Protein AF-A0A0Q9RDY4-F1 (afdb_monomer_lite)

Radius of gyration: 13.96 Å; chains: 1; bounding box: 29×35×36 Å

Secondary structure (DSSP, 8-state):
-TTSTT---EEEETTT--STTHHHHHHHHGGGEEEEEEE--B-TTS-B-HHHHHHHHHHHHHTT--S-EEEE---SS-HHHHHHHHHHHHGGG-

Sequence (94 aa):
MEGCGELLGLTSDFGNFKGTEKYGELAKTVPHSESIHAKAQTNADGYPDEAEFIRCMEVAKQAEYEGPITLVYDGPGDMWEGIERVRKLAAPYM

pLDDT: mean 94.49, std 8.12, range [59.5, 98.56]

Structure (mmCIF, N/CA/C/O backbone):
data_AF-A0A0Q9RDY4-F1
#
_entry.id   AF-A0A0Q9RDY4-F1
#
loop_
_atom_site.group_PDB
_atom_site.id
_atom_site.type_symbol
_atom_site.label_atom_id
_atom_site.label_alt_id
_atom_site.label_comp_id
_atom_site.label_asym_id
_atom_site.label_entity_id
_atom_site.label_seq_id
_atom_site.pdbx_PDB_ins_code
_atom_site.Cartn_x
_atom_site.Cartn_y
_atom_site.Cartn_z
_atom_site.occupancy
_atom_site.B_iso_or_equiv
_atom_site.auth_seq_id
_atom_site.auth_comp_id
_atom_site.auth_asym_id
_atom_site.auth_atom_id
_atom_site.pdbx_PDB_model_num
ATOM 1 N N . MET A 1 1 ? -8.442 21.122 15.401 1.00 59.50 1 MET A N 1
ATOM 2 C CA . MET A 1 1 ? -9.226 19.884 15.605 1.00 59.50 1 MET A CA 1
ATOM 3 C C . MET A 1 1 ? -10.592 20.157 16.238 1.00 59.50 1 MET A C 1
ATOM 5 O O . MET A 1 1 ? -11.539 19.527 15.800 1.00 59.50 1 MET A O 1
ATOM 9 N N . GLU A 1 2 ? -10.747 21.127 17.156 1.00 59.75 2 GLU A N 1
ATOM 10 C CA . GLU A 1 2 ? -12.042 21.459 17.808 1.00 59.75 2 GLU A CA 1
ATOM 11 C C . GLU A 1 2 ? -13.213 21.798 16.859 1.00 59.75 2 GLU A C 1
ATOM 13 O O . GLU A 1 2 ? -14.364 21.641 17.242 1.00 59.75 2 GLU A O 1
ATOM 18 N N . GLY A 1 3 ? -12.952 22.205 15.610 1.00 70.94 3 GLY A N 1
ATOM 19 C CA . GLY A 1 3 ? -14.000 22.498 14.622 1.00 70.94 3 GLY A CA 1
ATOM 20 C C . GLY A 1 3 ? -14.529 21.298 13.823 1.00 70.94 3 GLY A C 1
ATOM 21 O O . GLY A 1 3 ? -15.483 21.470 13.073 1.00 70.94 3 GLY A O 1
ATOM 22 N N . CYS A 1 4 ? -13.921 20.111 13.938 1.00 66.69 4 CYS A N 1
ATOM 23 C CA . CYS A 1 4 ? -14.291 18.943 13.122 1.00 66.69 4 CYS A CA 1
ATOM 24 C C . CYS A 1 4 ? -15.171 17.912 13.850 1.00 66.69 4 CYS A C 1
ATOM 26 O O . CYS A 1 4 ? -15.689 17.019 13.191 1.00 66.69 4 CYS A O 1
ATOM 28 N N . GLY A 1 5 ? -15.377 18.015 15.169 1.00 68.00 5 GLY A N 1
ATOM 29 C CA . GLY A 1 5 ? -16.166 17.026 15.921 1.00 68.00 5 GLY A CA 1
ATOM 30 C C . GLY A 1 5 ? -15.708 15.578 15.666 1.00 68.00 5 GLY A C 1
ATOM 31 O O . GLY A 1 5 ? -14.515 15.327 15.518 1.00 68.00 5 GLY A O 1
ATOM 32 N N . GLU A 1 6 ? -16.656 14.642 15.563 1.00 70.25 6 GLU A N 1
ATOM 33 C CA . GLU A 1 6 ? -16.408 13.225 15.221 1.00 70.25 6 GLU A CA 1
ATOM 34 C C . GLU A 1 6 ? -16.163 12.975 13.713 1.00 70.25 6 GLU A C 1
ATOM 36 O O . GLU A 1 6 ? -16.079 11.834 13.280 1.00 70.25 6 GLU A O 1
ATOM 41 N N . LEU A 1 7 ? -16.024 14.014 12.879 1.00 81.06 7 LEU A N 1
ATOM 42 C CA . LEU A 1 7 ? -15.884 13.875 11.417 1.00 81.06 7 LEU A CA 1
ATOM 43 C C . LEU A 1 7 ? -14.445 13.565 10.958 1.00 81.06 7 LEU A C 1
ATOM 45 O O . LEU A 1 7 ? -14.119 13.743 9.784 1.00 81.06 7 LEU A O 1
ATOM 49 N N . LEU A 1 8 ? -13.553 13.176 11.872 1.00 84.62 8 LEU A N 1
ATOM 50 C CA . LEU A 1 8 ? -12.142 12.928 11.579 1.00 84.62 8 LEU A CA 1
ATOM 51 C C . LEU A 1 8 ? -11.865 11.426 11.515 1.00 84.62 8 LEU A C 1
ATOM 53 O O . LEU A 1 8 ? -11.929 10.744 12.530 1.00 84.62 8 LEU A O 1
ATOM 57 N N . GLY A 1 9 ? -11.498 10.947 10.327 1.00 88.75 9 GLY A N 1
ATOM 58 C CA . GLY A 1 9 ? -11.026 9.583 10.097 1.00 88.75 9 GLY A CA 1
ATOM 59 C C . GLY A 1 9 ? -9.529 9.535 9.798 1.00 88.75 9 GLY A C 1
ATOM 60 O O . GLY A 1 9 ? -8.959 10.485 9.252 1.00 88.75 9 GLY A O 1
ATOM 61 N N . LEU A 1 10 ? -8.886 8.417 10.134 1.00 94.38 10 LEU A N 1
ATOM 62 C CA . LEU A 1 10 ? -7.488 8.162 9.788 1.00 94.38 10 LEU A CA 1
ATOM 63 C C . LEU A 1 10 ? -7.402 7.383 8.473 1.00 94.38 10 LEU A C 1
ATOM 65 O O . LEU A 1 10 ? -8.130 6.418 8.260 1.00 94.38 10 LEU A O 1
ATOM 69 N N . THR A 1 11 ? -6.478 7.783 7.602 1.00 97.12 11 THR A N 1
ATOM 70 C CA . THR A 1 11 ? -6.118 7.011 6.407 1.00 97.12 11 THR A CA 1
ATOM 71 C C . THR A 1 11 ? -4.672 6.558 6.525 1.00 97.12 11 THR A C 1
ATOM 73 O O . THR A 1 11 ? -3.767 7.394 6.540 1.00 97.12 11 THR A O 1
ATOM 76 N N . SER A 1 12 ? -4.447 5.246 6.617 1.00 97.88 12 SER A N 1
ATOM 77 C CA . SER A 1 12 ? -3.091 4.691 6.566 1.00 97.88 12 SER A CA 1
ATOM 78 C C . SER A 1 12 ? -2.663 4.538 5.110 1.00 97.88 12 SER A C 1
ATOM 80 O O . SER A 1 12 ? -3.268 3.783 4.356 1.00 97.88 12 SER A O 1
ATOM 82 N N . ASP A 1 13 ? -1.608 5.244 4.709 1.00 97.94 13 ASP A N 1
ATOM 83 C CA . ASP A 1 13 ? -1.043 5.161 3.359 1.00 97.94 13 ASP A CA 1
ATOM 84 C C . ASP A 1 13 ? 0.313 4.465 3.399 1.00 97.94 13 ASP A C 1
ATOM 86 O O . ASP A 1 13 ? 1.278 5.020 3.929 1.00 97.94 13 ASP A O 1
ATOM 90 N N . PHE A 1 14 ? 0.400 3.266 2.818 1.00 97.81 14 PHE A N 1
ATOM 91 C CA . PHE A 1 14 ? 1.620 2.455 2.832 1.00 97.81 14 PHE A CA 1
ATOM 92 C C . PHE A 1 14 ? 2.833 3.199 2.271 1.00 97.81 14 PHE A C 1
ATOM 94 O O . PHE A 1 14 ? 3.946 2.991 2.752 1.00 97.81 14 PHE A O 1
ATOM 101 N N . GLY A 1 15 ? 2.653 4.076 1.284 1.00 95.56 15 GLY A N 1
ATOM 102 C CA . GLY A 1 15 ? 3.753 4.795 0.648 1.00 95.56 15 GLY A CA 1
ATOM 103 C C . GLY A 1 15 ? 4.277 5.987 1.449 1.00 95.56 15 GLY A C 1
ATOM 104 O O . GLY A 1 15 ? 5.356 6.495 1.134 1.00 95.56 15 GLY A O 1
ATOM 105 N N . ASN A 1 16 ? 3.556 6.422 2.487 1.00 95.62 16 ASN A N 1
ATOM 106 C CA . ASN A 1 16 ? 3.991 7.511 3.365 1.00 95.62 16 ASN A CA 1
ATOM 107 C C . ASN A 1 16 ? 4.883 7.036 4.524 1.00 95.62 16 ASN A C 1
ATOM 109 O O . ASN A 1 16 ? 5.675 7.829 5.034 1.00 95.62 16 ASN A O 1
ATOM 113 N N . PHE A 1 17 ? 4.821 5.756 4.902 1.00 94.75 17 PHE A N 1
ATOM 114 C CA . PHE A 1 17 ? 5.713 5.165 5.907 1.00 94.75 17 PHE A CA 1
ATOM 115 C C . PHE A 1 17 ? 7.045 4.728 5.283 1.00 94.75 17 PHE A C 1
ATOM 117 O O . PHE A 1 17 ? 7.083 4.224 4.156 1.00 94.75 17 PHE A O 1
ATOM 124 N N . LYS A 1 18 ? 8.157 4.907 6.009 1.00 91.50 18 LYS A N 1
ATOM 125 C CA . LYS A 1 18 ? 9.524 4.659 5.513 1.00 91.50 18 LYS A CA 1
ATOM 126 C C . LYS A 1 18 ? 10.438 4.117 6.615 1.00 91.50 18 LYS A C 1
ATOM 128 O O . LYS A 1 18 ? 10.155 4.254 7.797 1.00 91.50 18 LYS A O 1
ATOM 133 N N . GLY A 1 19 ? 11.581 3.564 6.214 1.00 92.56 19 GLY A N 1
ATOM 134 C CA . GLY A 1 19 ? 12.620 3.116 7.143 1.00 92.56 19 GLY A CA 1
ATOM 135 C C . GLY A 1 19 ? 12.298 1.797 7.848 1.00 92.56 19 GLY A C 1
ATOM 136 O O . GLY A 1 19 ? 11.371 1.081 7.473 1.00 92.56 19 GLY A O 1
ATOM 137 N N . THR A 1 20 ? 13.104 1.461 8.858 1.00 92.44 20 THR A N 1
ATOM 138 C CA . THR A 1 20 ? 13.026 0.173 9.572 1.00 92.44 20 THR A CA 1
ATOM 139 C C . THR A 1 20 ? 11.741 0.015 10.377 1.00 92.44 20 THR A C 1
ATOM 141 O O . THR A 1 20 ? 11.259 -1.104 10.538 1.00 92.44 20 THR A O 1
ATOM 144 N N . GLU A 1 21 ? 11.159 1.130 10.822 1.00 94.38 21 GLU A N 1
ATOM 145 C CA . GLU A 1 21 ? 9.985 1.143 11.697 1.00 94.38 21 GLU A CA 1
ATOM 146 C C . GLU A 1 21 ? 8.654 1.068 10.944 1.00 94.38 21 GLU A C 1
ATOM 148 O O . GLU A 1 21 ? 7.627 0.820 11.572 1.00 94.38 21 GLU A O 1
ATOM 153 N N . LYS A 1 22 ? 8.661 1.203 9.607 1.00 97.19 22 LYS A N 1
ATOM 154 C CA . LYS A 1 22 ? 7.464 1.272 8.748 1.00 97.19 22 LYS A CA 1
ATOM 155 C C . LYS A 1 22 ? 6.353 0.303 9.158 1.00 97.19 22 LYS A C 1
ATOM 157 O O . LYS A 1 22 ? 5.216 0.708 9.363 1.00 97.19 22 LYS A O 1
ATOM 162 N N . TYR A 1 23 ? 6.674 -0.983 9.278 1.00 97.25 23 TYR A N 1
ATOM 163 C CA . TYR A 1 23 ? 5.670 -2.015 9.556 1.00 97.25 23 TYR A CA 1
ATOM 164 C C . TYR A 1 23 ? 5.145 -1.955 10.993 1.00 97.25 23 TYR A C 1
ATOM 166 O O . TYR A 1 23 ? 3.978 -2.247 11.233 1.00 97.25 23 TYR A O 1
ATOM 174 N N . GLY A 1 24 ? 5.996 -1.564 11.945 1.00 97.25 24 GLY A N 1
ATOM 175 C CA . GLY A 1 24 ? 5.595 -1.365 13.335 1.00 97.25 24 GLY A CA 1
ATOM 176 C C . GLY A 1 24 ? 4.738 -0.115 13.513 1.00 97.25 24 GLY A C 1
ATOM 177 O O . GLY A 1 24 ? 3.840 -0.104 14.350 1.00 97.25 24 GLY A O 1
ATOM 178 N N . GLU A 1 25 ? 4.983 0.929 12.723 1.00 97.56 25 GLU A N 1
ATOM 179 C CA . GLU A 1 25 ? 4.133 2.118 12.665 1.00 97.56 25 GLU A CA 1
ATOM 180 C C . GLU A 1 25 ? 2.786 1.802 12.009 1.00 97.56 25 GLU A C 1
ATOM 182 O O . GLU A 1 25 ? 1.754 2.091 12.609 1.00 97.56 25 GLU A O 1
ATOM 187 N N . LEU A 1 26 ? 2.778 1.112 10.864 1.00 97.94 26 LEU A N 1
ATOM 188 C CA . LEU A 1 26 ? 1.547 0.646 10.216 1.00 97.94 26 LEU A CA 1
ATOM 189 C C . LEU A 1 26 ? 0.697 -0.221 11.151 1.00 97.94 26 LEU A C 1
ATOM 191 O O . LEU A 1 26 ? -0.503 0.002 11.274 1.00 97.94 26 LEU A O 1
ATOM 195 N N . ALA A 1 27 ? 1.308 -1.164 11.872 1.00 97.62 27 ALA A N 1
ATOM 196 C CA . ALA A 1 27 ? 0.592 -2.014 12.823 1.00 97.62 27 ALA A CA 1
ATOM 197 C C . ALA A 1 27 ? -0.075 -1.220 13.962 1.00 97.62 27 ALA A C 1
ATOM 199 O O . ALA A 1 27 ? -1.068 -1.672 14.526 1.00 97.62 27 ALA A O 1
ATOM 200 N N . LYS A 1 28 ? 0.444 -0.031 14.296 1.00 97.50 28 LYS A N 1
ATOM 201 C CA . LYS A 1 28 ? -0.162 0.870 15.286 1.00 97.50 28 LYS A CA 1
ATOM 202 C C . LYS A 1 28 ? -1.276 1.727 14.689 1.00 97.50 28 LYS A C 1
ATOM 204 O O . LYS A 1 28 ? -2.163 2.130 15.430 1.00 97.50 28 LYS A O 1
ATOM 209 N N . THR A 1 29 ? -1.232 2.046 13.393 1.00 97.06 29 THR A N 1
ATOM 210 C CA . THR A 1 29 ? -2.201 2.958 12.759 1.00 97.06 29 THR A CA 1
ATOM 211 C C . THR A 1 29 ? -3.374 2.239 12.105 1.00 97.06 29 THR A C 1
ATOM 213 O O . THR A 1 29 ? -4.488 2.760 12.127 1.00 97.06 29 THR A O 1
ATOM 216 N N . VAL A 1 30 ? -3.163 1.050 11.538 1.00 97.81 30 VAL A N 1
ATOM 217 C CA . VAL A 1 30 ? -4.208 0.298 10.826 1.00 97.81 30 VAL A CA 1
ATOM 218 C C . VAL A 1 30 ? -5.452 0.026 11.687 1.00 97.81 30 VAL A C 1
ATOM 220 O O . VAL A 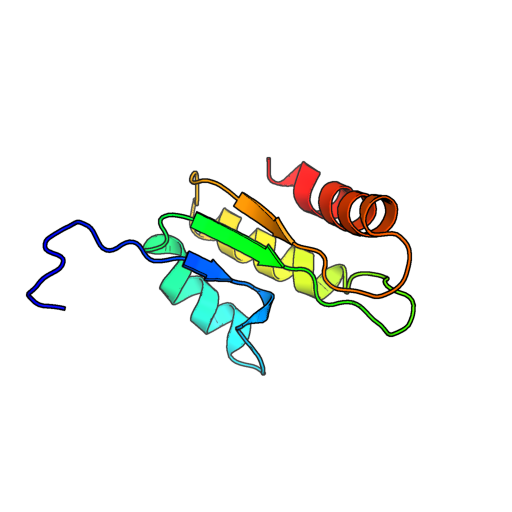1 30 ? -6.540 0.302 11.188 1.00 97.81 30 VAL A O 1
ATOM 223 N N . PRO A 1 31 ? -5.355 -0.393 12.967 1.00 97.25 31 PRO A N 1
ATOM 224 C CA . PRO A 1 31 ? -6.540 -0.616 13.810 1.00 97.25 31 PRO A CA 1
ATOM 225 C C . PRO A 1 31 ? -7.412 0.629 14.043 1.00 97.25 31 PRO A C 1
ATOM 227 O O . PRO A 1 31 ? 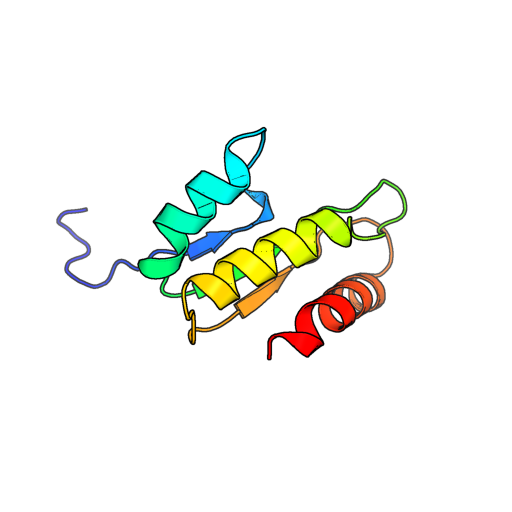-8.539 0.517 14.512 1.00 97.25 31 PRO A O 1
ATOM 230 N N . HIS A 1 32 ? -6.884 1.820 13.753 1.00 96.12 32 HIS A N 1
ATOM 231 C CA . HIS A 1 32 ? -7.588 3.097 13.874 1.00 96.12 32 HIS A CA 1
ATOM 232 C C . HIS A 1 32 ? -7.966 3.696 12.514 1.00 96.12 32 HIS A C 1
ATOM 234 O O . HIS A 1 32 ? -8.450 4.824 12.461 1.00 96.12 32 HIS A O 1
ATOM 240 N N . SER A 1 33 ? -7.670 3.001 11.414 1.00 97.25 33 SER A N 1
ATOM 241 C CA . SER A 1 33 ? -7.864 3.523 10.064 1.00 97.25 33 SER A CA 1
ATOM 242 C C . SER A 1 33 ? -9.300 3.323 9.598 1.00 97.25 33 SER A C 1
ATOM 244 O O . SER A 1 33 ? -9.847 2.236 9.707 1.00 97.25 33 SER A O 1
ATOM 246 N N . GLU A 1 34 ? -9.879 4.362 9.007 1.00 96.50 34 GLU A N 1
ATOM 247 C CA . GLU A 1 34 ? -11.162 4.299 8.298 1.00 96.50 34 GLU A CA 1
ATOM 248 C C . GLU A 1 34 ? -10.960 3.859 6.843 1.00 96.50 34 GLU A C 1
ATOM 250 O O . GLU A 1 34 ? -11.823 3.229 6.245 1.00 96.50 34 GLU A O 1
ATOM 255 N N . SER A 1 35 ? -9.796 4.162 6.259 1.00 97.56 35 SER A N 1
ATOM 256 C CA . SER A 1 35 ? -9.406 3.703 4.923 1.00 97.56 35 SER A CA 1
ATOM 257 C C . SER A 1 35 ? -7.913 3.391 4.847 1.00 97.56 35 SER A C 1
ATOM 259 O O . SER A 1 35 ? -7.107 3.936 5.612 1.00 97.56 35 SER A O 1
ATOM 261 N N . ILE A 1 36 ? -7.534 2.522 3.914 1.00 98.50 36 ILE A N 1
ATOM 262 C CA . ILE A 1 36 ? -6.133 2.253 3.590 1.00 98.50 36 ILE A CA 1
ATOM 263 C C . ILE A 1 36 ? -5.856 2.655 2.146 1.00 98.50 36 ILE A C 1
ATOM 265 O O . ILE A 1 36 ? -6.554 2.245 1.220 1.00 98.50 36 ILE A O 1
ATOM 269 N N . HIS A 1 37 ? -4.780 3.408 1.941 1.00 98.56 37 HIS A N 1
ATOM 270 C CA . HIS A 1 37 ? -4.157 3.543 0.632 1.00 98.56 37 HIS A CA 1
ATOM 271 C C . HIS A 1 37 ? -3.048 2.500 0.508 1.00 98.56 37 HIS A C 1
ATOM 273 O O . HIS A 1 37 ? -1.950 2.647 1.055 1.00 98.56 37 HIS A O 1
ATOM 279 N N . ALA A 1 38 ? -3.338 1.440 -0.240 1.00 98.12 38 ALA A N 1
ATOM 280 C CA . ALA A 1 38 ? -2.381 0.405 -0.586 1.00 98.12 38 ALA A CA 1
ATOM 281 C C . ALA A 1 38 ? -1.514 0.887 -1.756 1.00 98.12 38 ALA A C 1
ATOM 283 O O . ALA A 1 38 ? -1.681 0.478 -2.909 1.00 98.12 38 ALA A O 1
ATOM 284 N N . LYS A 1 39 ? -0.611 1.823 -1.452 1.00 98.12 39 LYS A N 1
ATOM 285 C CA . LYS A 1 39 ? 0.334 2.397 -2.407 1.00 98.12 39 LYS A CA 1
ATOM 286 C C . LYS A 1 39 ? 1.582 1.533 -2.533 1.00 98.12 39 LYS A C 1
ATOM 288 O O . LYS A 1 39 ? 2.375 1.450 -1.595 1.00 98.12 39 LYS A O 1
ATOM 293 N N . ALA A 1 40 ? 1.772 0.927 -3.702 1.00 97.19 40 ALA A N 1
ATOM 294 C CA . ALA A 1 40 ? 2.961 0.135 -3.990 1.00 97.19 40 ALA A CA 1
ATOM 295 C C . ALA A 1 40 ? 4.166 1.031 -4.297 1.00 97.19 40 ALA A C 1
ATOM 297 O O . ALA A 1 40 ? 4.076 1.942 -5.117 1.00 97.19 40 ALA A O 1
ATOM 298 N N . GLN A 1 41 ? 5.306 0.753 -3.665 1.00 95.94 41 GLN A N 1
ATOM 299 C CA . GLN A 1 41 ? 6.583 1.321 -4.095 1.00 95.94 41 GLN A CA 1
ATOM 300 C C . GLN A 1 41 ? 7.015 0.639 -5.391 1.00 95.94 41 GLN A C 1
ATOM 302 O O . GLN A 1 41 ? 6.932 -0.582 -5.492 1.00 95.94 41 GLN A O 1
ATOM 307 N N . THR A 1 42 ? 7.486 1.407 -6.371 1.00 96.50 42 THR A N 1
ATOM 308 C CA . THR A 1 42 ? 7.912 0.870 -7.668 1.00 96.50 42 THR A CA 1
ATOM 309 C C . THR A 1 42 ? 9.358 1.216 -7.970 1.00 96.50 42 THR A C 1
ATOM 311 O O . THR A 1 42 ? 9.849 2.280 -7.587 1.00 96.50 42 THR A O 1
ATOM 314 N N . ASN A 1 43 ? 10.033 0.345 -8.714 1.00 96.12 43 ASN A N 1
ATOM 315 C CA . ASN A 1 43 ? 11.340 0.657 -9.283 1.00 96.12 43 ASN A CA 1
ATOM 316 C C . ASN A 1 43 ? 11.229 1.627 -10.483 1.00 96.12 43 ASN A C 1
ATOM 318 O O . ASN A 1 43 ? 10.141 2.069 -10.859 1.00 96.12 43 ASN A O 1
ATOM 322 N N . ALA A 1 44 ? 12.370 1.950 -11.100 1.00 96.88 44 ALA A N 1
ATOM 323 C CA . ALA A 1 44 ? 12.446 2.868 -12.242 1.00 96.88 44 ALA A CA 1
ATOM 324 C C . ALA A 1 44 ? 11.697 2.383 -13.500 1.00 96.88 44 ALA A C 1
ATOM 326 O O . ALA A 1 44 ? 11.406 3.192 -14.376 1.00 96.88 44 ALA A O 1
ATOM 327 N N . ASP A 1 45 ? 11.358 1.096 -13.568 1.00 95.81 45 ASP A N 1
ATOM 328 C CA . ASP A 1 45 ? 10.627 0.481 -14.676 1.00 95.81 45 ASP A CA 1
ATOM 329 C C . ASP A 1 45 ? 9.128 0.297 -14.359 1.00 95.81 45 ASP A C 1
ATOM 331 O O . ASP A 1 45 ? 8.390 -0.275 -15.160 1.00 95.81 45 ASP A O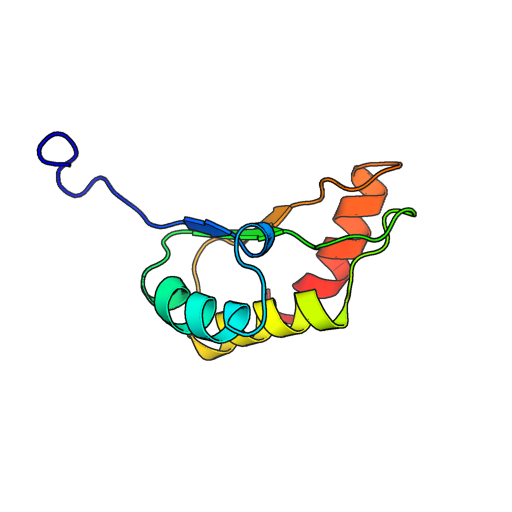 1
ATOM 335 N N . GLY A 1 46 ? 8.656 0.767 -13.196 1.00 96.19 46 GLY A N 1
ATOM 336 C CA . GLY A 1 46 ? 7.246 0.676 -12.802 1.00 96.19 46 GLY A CA 1
ATOM 337 C C . GLY A 1 46 ? 6.823 -0.685 -12.245 1.00 96.19 46 GLY A C 1
ATOM 338 O O . GLY A 1 46 ? 5.628 -0.969 -12.141 1.00 96.19 46 GLY A O 1
ATOM 339 N N . TYR A 1 47 ? 7.775 -1.543 -11.868 1.00 97.62 47 TYR A N 1
ATOM 340 C CA . TYR A 1 47 ? 7.467 -2.805 -11.196 1.00 97.62 47 TYR A CA 1
ATOM 341 C C . TYR A 1 47 ? 7.359 -2.593 -9.683 1.00 97.62 47 TYR A C 1
ATOM 343 O O . TYR A 1 47 ? 8.285 -2.015 -9.101 1.00 97.62 47 TYR A O 1
ATOM 351 N N . PRO A 1 48 ? 6.263 -3.048 -9.046 1.00 97.81 48 PRO A N 1
ATOM 352 C CA . PRO A 1 48 ? 6.118 -3.019 -7.596 1.00 97.81 48 PRO A CA 1
ATOM 353 C C . PRO A 1 48 ? 7.232 -3.791 -6.884 1.00 97.81 48 PRO A C 1
ATOM 355 O O . PRO A 1 48 ? 7.636 -4.862 -7.337 1.00 97.81 48 PRO A O 1
ATOM 358 N N . ASP A 1 49 ? 7.663 -3.300 -5.726 1.00 97.44 49 ASP A N 1
ATOM 359 C CA . ASP A 1 49 ? 8.337 -4.138 -4.737 1.00 97.44 49 ASP A CA 1
ATOM 360 C C . ASP A 1 49 ? 7.298 -5.075 -4.104 1.00 97.44 49 ASP A C 1
ATOM 362 O O . ASP A 1 49 ? 6.573 -4.713 -3.174 1.00 97.44 49 ASP A O 1
ATOM 366 N N . GLU A 1 50 ? 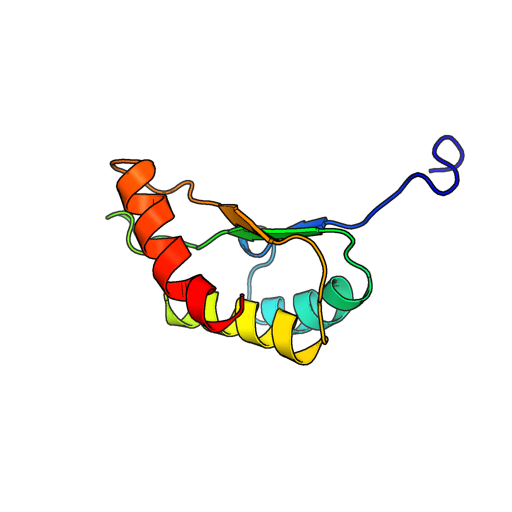7.179 -6.276 -4.670 1.00 98.06 50 GLU A N 1
ATOM 367 C CA . GLU A 1 50 ? 6.154 -7.243 -4.277 1.00 98.06 50 GLU A CA 1
ATOM 368 C C . GLU A 1 50 ? 6.285 -7.661 -2.810 1.00 98.06 50 GLU A C 1
ATOM 370 O O . GLU A 1 50 ? 5.282 -7.761 -2.105 1.00 98.06 50 GLU A O 1
ATOM 375 N N . ALA A 1 51 ? 7.513 -7.878 -2.333 1.00 98.00 51 ALA A N 1
ATOM 376 C CA . ALA A 1 51 ? 7.760 -8.342 -0.973 1.00 98.00 51 ALA A CA 1
ATOM 377 C C . ALA A 1 51 ? 7.389 -7.269 0.060 1.00 98.00 51 ALA A C 1
ATOM 379 O O . ALA A 1 51 ? 6.788 -7.577 1.093 1.00 98.00 51 ALA A O 1
ATOM 380 N N . GLU A 1 52 ? 7.722 -6.011 -0.227 1.00 97.75 52 GLU A N 1
ATOM 381 C CA . GLU A 1 52 ? 7.361 -4.857 0.596 1.00 97.75 52 GLU A CA 1
ATOM 382 C C . GLU A 1 52 ? 5.839 -4.658 0.640 1.00 97.75 52 GLU A C 1
ATOM 384 O O . GLU A 1 52 ? 5.254 -4.545 1.723 1.00 97.75 52 GLU A O 1
ATOM 389 N N . PHE A 1 53 ? 5.182 -4.707 -0.522 1.00 98.25 53 PHE A N 1
ATOM 390 C CA . PHE A 1 53 ? 3.735 -4.533 -0.630 1.00 98.25 53 PHE A CA 1
ATOM 391 C C . PHE A 1 53 ? 2.959 -5.647 0.085 1.00 98.25 53 PHE A C 1
ATOM 393 O O . PHE A 1 53 ? 2.065 -5.363 0.883 1.00 98.25 53 PHE A O 1
ATOM 400 N N . ILE A 1 54 ? 3.334 -6.912 -0.140 1.00 98.38 54 ILE A N 1
ATOM 401 C CA . ILE A 1 54 ? 2.741 -8.076 0.538 1.00 98.38 54 ILE A CA 1
ATOM 402 C C . ILE A 1 54 ? 2.893 -7.941 2.050 1.00 98.38 54 ILE A C 1
ATOM 404 O O . ILE A 1 54 ? 1.945 -8.187 2.791 1.00 98.38 54 ILE A O 1
ATOM 408 N N . ARG A 1 55 ? 4.055 -7.490 2.532 1.00 98.06 55 ARG A N 1
ATOM 409 C CA . ARG A 1 55 ? 4.262 -7.293 3.967 1.00 98.06 55 ARG A CA 1
ATOM 410 C C . ARG A 1 55 ? 3.336 -6.221 4.544 1.00 98.06 55 ARG A C 1
ATOM 412 O O . ARG A 1 55 ? 2.848 -6.406 5.655 1.00 98.06 55 ARG A O 1
ATOM 419 N N . CYS A 1 56 ? 3.053 -5.144 3.812 1.00 98.31 56 CYS A N 1
ATOM 420 C CA . CYS A 1 56 ? 2.045 -4.165 4.226 1.00 98.31 56 CYS A CA 1
ATOM 421 C C . CYS A 1 56 ? 0.625 -4.762 4.254 1.00 98.31 56 CYS A C 1
ATOM 423 O O . CYS A 1 56 ? -0.111 -4.533 5.214 1.00 98.31 56 CYS A O 1
ATOM 425 N N . MET A 1 57 ? 0.257 -5.573 3.255 1.00 98.50 57 MET A N 1
ATOM 426 C CA . MET A 1 57 ? -1.041 -6.266 3.224 1.00 98.50 57 MET A CA 1
ATOM 427 C C . MET A 1 57 ? -1.193 -7.274 4.373 1.00 98.50 57 MET A C 1
ATOM 429 O O . MET A 1 57 ? -2.262 -7.365 4.972 1.00 98.50 57 MET A O 1
ATOM 433 N N . GLU A 1 58 ? -0.122 -7.977 4.750 1.00 98.44 58 GLU A N 1
ATOM 434 C CA . GLU A 1 58 ? -0.116 -8.848 5.931 1.00 98.44 58 GLU A CA 1
ATOM 435 C C . GLU A 1 58 ? -0.331 -8.068 7.231 1.00 98.44 58 GLU A C 1
ATOM 437 O O . GLU A 1 58 ? -1.042 -8.556 8.104 1.00 98.44 58 GLU A O 1
ATOM 442 N N . VAL A 1 59 ? 0.208 -6.848 7.365 1.00 98.19 59 VAL A N 1
ATOM 443 C CA . VAL A 1 59 ? -0.106 -5.992 8.525 1.00 98.19 59 VAL A CA 1
ATOM 444 C C . VAL A 1 59 ? -1.600 -5.670 8.564 1.00 98.19 59 VAL A C 1
ATOM 446 O O . VAL A 1 59 ? -2.212 -5.786 9.624 1.00 98.19 59 VAL A O 1
ATOM 449 N N . ALA A 1 60 ? -2.201 -5.317 7.423 1.00 98.06 60 ALA A N 1
ATOM 450 C CA . ALA A 1 60 ? -3.634 -5.037 7.354 1.00 98.06 60 ALA A CA 1
ATOM 451 C C . ALA A 1 60 ? -4.485 -6.256 7.735 1.00 98.06 60 ALA A C 1
ATOM 453 O O . ALA A 1 60 ? -5.393 -6.155 8.558 1.00 98.06 60 ALA A O 1
ATOM 454 N N . LYS A 1 61 ? -4.125 -7.428 7.207 1.00 98.06 61 LYS A N 1
ATOM 455 C CA . LYS A 1 61 ? -4.775 -8.701 7.524 1.00 98.06 61 LYS A CA 1
ATOM 456 C C . LYS A 1 61 ? -4.641 -9.086 8.999 1.00 98.06 61 LYS A C 1
ATOM 458 O O . LYS A 1 61 ? -5.614 -9.516 9.603 1.00 98.06 61 LYS A O 1
ATOM 463 N N . GLN A 1 62 ? -3.451 -8.944 9.585 1.00 98.06 62 GLN A N 1
ATOM 464 C CA . GLN A 1 62 ? -3.198 -9.264 10.998 1.00 98.06 62 GLN A CA 1
ATOM 465 C C . GLN A 1 62 ? -3.921 -8.319 11.958 1.00 98.06 62 GLN A C 1
ATOM 467 O O . GLN A 1 62 ? -4.235 -8.717 13.075 1.00 98.06 62 GLN A O 1
ATOM 472 N N . ALA A 1 63 ? -4.179 -7.087 11.525 1.00 97.12 63 ALA A N 1
ATOM 473 C CA . ALA A 1 63 ? -5.007 -6.131 12.246 1.00 97.12 63 ALA A CA 1
ATOM 474 C C . ALA A 1 63 ? -6.517 -6.367 12.048 1.00 97.12 63 ALA A C 1
ATOM 476 O O . ALA A 1 63 ? -7.303 -5.551 12.520 1.00 97.12 63 ALA A O 1
ATOM 477 N N . GLU A 1 64 ? -6.909 -7.438 11.341 1.00 97.38 64 GLU A N 1
ATOM 478 C CA . GLU A 1 64 ? -8.303 -7.776 11.020 1.00 97.38 64 GLU A CA 1
ATOM 479 C C . GLU A 1 64 ? -9.044 -6.598 10.364 1.00 97.38 64 GLU A C 1
ATOM 481 O O . GLU A 1 64 ? -10.210 -6.327 10.640 1.00 97.38 64 GLU A O 1
ATOM 486 N N . TYR A 1 65 ? -8.342 -5.852 9.505 1.00 97.50 65 TYR A N 1
ATOM 487 C CA . TYR A 1 65 ? -8.902 -4.685 8.838 1.00 97.50 65 TYR A CA 1
ATOM 488 C C . TYR A 1 65 ? -9.930 -5.090 7.771 1.00 97.50 65 TYR A C 1
ATOM 490 O O . TYR A 1 65 ? -9.575 -5.717 6.775 1.00 97.50 65 TYR A O 1
ATOM 498 N N . GLU A 1 66 ? -11.184 -4.671 7.949 1.00 96.12 66 GLU A N 1
ATOM 499 C CA . GLU A 1 66 ? -12.303 -4.953 7.026 1.00 96.12 66 GLU A CA 1
ATOM 500 C C . GLU A 1 66 ? -12.802 -3.706 6.268 1.00 96.12 66 GLU A C 1
ATOM 502 O O . GLU A 1 66 ? -13.836 -3.735 5.598 1.00 96.12 66 GLU A O 1
ATOM 507 N N . GLY A 1 67 ? -12.095 -2.579 6.389 1.00 96.25 67 GLY A N 1
ATOM 508 C CA . GLY A 1 67 ? -12.482 -1.323 5.750 1.00 96.25 67 GLY A CA 1
ATOM 509 C C . GLY A 1 67 ? -12.048 -1.201 4.277 1.00 96.25 67 GLY A C 1
ATOM 510 O O . GLY A 1 67 ? -11.435 -2.105 3.703 1.00 96.25 67 GLY A O 1
ATOM 511 N N . PRO A 1 68 ? -12.356 -0.064 3.627 1.00 97.31 68 PRO A N 1
ATOM 512 C CA . PRO A 1 68 ? -12.007 0.180 2.233 1.00 97.31 68 PRO A CA 1
ATOM 513 C C . PRO A 1 68 ? -10.492 0.269 1.994 1.00 97.31 68 PRO A C 1
ATOM 515 O O . PRO A 1 68 ? -9.778 1.060 2.615 1.00 97.31 68 PRO A O 1
ATOM 518 N N . ILE A 1 69 ? -10.026 -0.479 0.991 1.00 97.94 69 ILE A N 1
ATOM 519 C CA . ILE A 1 69 ? -8.652 -0.428 0.482 1.00 97.94 69 ILE A CA 1
ATOM 520 C C . ILE A 1 69 ? -8.645 0.200 -0.914 1.00 97.94 69 ILE A C 1
ATOM 522 O O . ILE A 1 69 ? -9.197 -0.352 -1.866 1.00 97.94 69 ILE A O 1
ATOM 526 N N . THR A 1 70 ? -7.960 1.332 -1.052 1.00 98.06 70 THR A N 1
ATOM 527 C CA . THR A 1 70 ? -7.698 1.990 -2.336 1.00 98.06 70 THR A CA 1
ATOM 528 C C . THR A 1 70 ? -6.323 1.575 -2.841 1.00 98.06 70 THR A C 1
ATOM 530 O O . THR A 1 70 ? -5.310 1.864 -2.204 1.00 98.06 70 THR A O 1
ATOM 533 N N . LEU A 1 71 ? -6.265 0.918 -4.000 1.00 98.12 71 LEU A N 1
ATOM 534 C CA . LEU A 1 71 ? -4.997 0.616 -4.665 1.00 98.12 71 LEU A CA 1
ATOM 535 C C . LEU A 1 71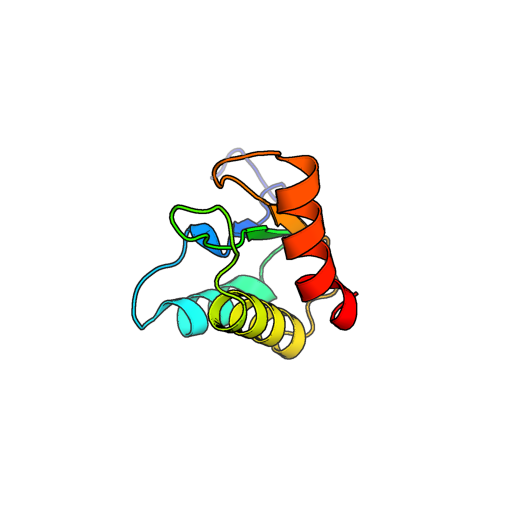 ? -4.421 1.890 -5.286 1.00 98.12 71 LEU A C 1
ATOM 537 O O . LEU A 1 71 ? -5.140 2.623 -5.968 1.00 98.12 71 LEU A O 1
ATOM 541 N N . VAL A 1 72 ? -3.128 2.141 -5.082 1.00 97.88 72 VAL A N 1
ATOM 542 C CA . VAL A 1 72 ? -2.450 3.327 -5.623 1.00 97.88 72 VAL A CA 1
ATOM 543 C C . VAL A 1 72 ? -1.183 2.916 -6.367 1.00 97.88 72 VAL A C 1
ATOM 545 O O . VAL A 1 72 ? -0.338 2.192 -5.839 1.00 97.88 72 VAL A O 1
ATOM 548 N N . TYR A 1 73 ? -1.053 3.425 -7.591 1.00 97.12 73 TYR A N 1
ATOM 549 C CA . TYR A 1 73 ? 0.134 3.329 -8.432 1.00 97.12 73 TYR A CA 1
ATOM 550 C C . TYR A 1 73 ? 0.513 4.735 -8.906 1.00 97.12 73 TYR A C 1
ATOM 552 O O . TYR A 1 73 ? -0.307 5.414 -9.523 1.00 97.12 73 TYR A O 1
ATOM 560 N N . ASP A 1 74 ? 1.737 5.172 -8.617 1.00 94.94 74 ASP A N 1
ATOM 561 C CA . ASP A 1 74 ? 2.302 6.452 -9.074 1.00 94.94 74 ASP A CA 1
ATOM 562 C C . ASP A 1 74 ? 3.650 6.281 -9.797 1.00 94.94 74 ASP A C 1
ATOM 564 O O . ASP A 1 74 ? 4.411 7.237 -9.950 1.00 94.94 74 ASP A O 1
ATOM 568 N N . GLY A 1 75 ? 3.941 5.053 -10.239 1.00 93.75 75 GLY A N 1
ATOM 569 C CA . GLY A 1 75 ? 5.143 4.714 -10.989 1.00 93.75 75 GLY A CA 1
ATOM 570 C C . GLY A 1 75 ? 5.098 5.157 -12.461 1.00 93.75 75 GLY A C 1
ATOM 571 O O . GLY A 1 75 ? 4.069 5.620 -12.959 1.00 93.75 75 GLY A O 1
ATOM 572 N N . PRO A 1 76 ? 6.217 5.009 -13.188 1.00 95.50 76 PRO A N 1
ATOM 573 C CA . PRO A 1 76 ? 6.314 5.369 -14.603 1.00 95.50 76 PRO A CA 1
ATOM 574 C C . PRO A 1 76 ? 5.512 4.425 -15.518 1.00 95.50 76 PRO A C 1
ATOM 576 O O . PRO A 1 76 ? 5.042 3.369 -15.103 1.00 95.50 76 PRO A O 1
ATOM 579 N N . GLY A 1 77 ? 5.397 4.776 -16.800 1.00 94.56 77 GLY A N 1
ATOM 580 C CA . GLY A 1 77 ? 4.740 3.934 -17.805 1.00 94.56 77 GLY A CA 1
ATOM 581 C C . GLY A 1 77 ? 3.214 4.047 -17.807 1.00 94.56 77 GLY A C 1
ATOM 582 O O . GLY A 1 77 ? 2.655 5.076 -17.427 1.00 94.56 77 GLY A O 1
ATOM 583 N N . ASP A 1 78 ? 2.541 3.007 -18.301 1.00 96.88 78 ASP A N 1
ATOM 584 C CA . ASP A 1 78 ? 1.081 2.984 -18.405 1.00 96.88 78 ASP A CA 1
ATOM 585 C C . ASP A 1 78 ? 0.420 2.766 -17.033 1.00 96.88 78 ASP A C 1
ATOM 587 O O . ASP A 1 78 ? 0.726 1.809 -16.315 1.00 96.88 78 ASP A O 1
ATOM 591 N N . MET A 1 79 ? -0.506 3.659 -16.673 1.00 95.50 79 MET A N 1
ATOM 592 C CA . MET A 1 79 ? -1.168 3.643 -15.364 1.00 95.50 79 MET A CA 1
ATOM 593 C C . MET A 1 79 ? -2.097 2.437 -15.179 1.00 95.50 79 MET A C 1
ATOM 595 O O . MET A 1 79 ? -2.229 1.944 -14.059 1.00 95.50 79 MET A O 1
ATOM 599 N N . TRP A 1 80 ? -2.734 1.949 -16.248 1.00 97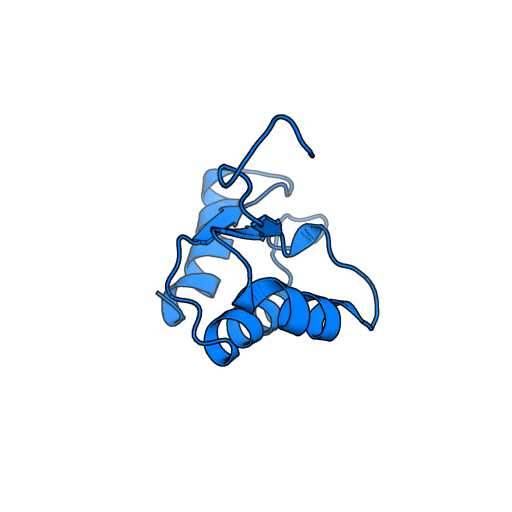.06 80 TRP A N 1
ATOM 600 C CA . TRP A 1 80 ? -3.640 0.802 -16.180 1.00 97.06 80 TRP A CA 1
ATOM 601 C C . TRP A 1 80 ? -2.869 -0.501 -16.027 1.00 97.06 80 TRP A C 1
ATOM 603 O O . TRP A 1 80 ? -3.239 -1.349 -15.217 1.00 97.06 80 TRP A O 1
ATOM 613 N N . GLU A 1 81 ? -1.760 -0.650 -16.745 1.00 98.00 81 GLU A N 1
ATOM 614 C CA . GLU A 1 81 ? -0.860 -1.778 -16.523 1.00 98.00 81 GLU A CA 1
ATOM 615 C C . GLU A 1 81 ? -0.247 -1.744 -15.122 1.00 98.00 81 GLU A C 1
ATOM 617 O O . GLU A 1 81 ? -0.182 -2.774 -14.449 1.00 98.00 81 GLU A O 1
ATOM 622 N N . GLY A 1 82 ? 0.187 -0.563 -14.671 1.00 97.69 82 GLY A N 1
ATOM 623 C CA . GLY A 1 82 ? 0.751 -0.357 -13.342 1.00 97.69 82 GLY A CA 1
ATOM 624 C C . GLY A 1 82 ? -0.218 -0.761 -12.236 1.00 97.69 82 GLY A C 1
ATOM 625 O O . GLY A 1 82 ? 0.115 -1.602 -11.397 1.00 97.69 82 GLY A O 1
ATOM 626 N N . ILE A 1 83 ? -1.447 -0.239 -12.272 1.00 97.94 83 ILE A N 1
ATOM 627 C CA . ILE A 1 83 ? -2.456 -0.585 -11.268 1.00 97.94 83 ILE A CA 1
ATOM 628 C C . ILE A 1 83 ? -2.875 -2.058 -11.355 1.00 97.94 83 ILE A C 1
ATOM 630 O O . ILE A 1 83 ? -3.125 -2.675 -10.323 1.00 97.94 83 ILE A O 1
ATOM 634 N N . GLU A 1 84 ? -2.878 -2.669 -12.545 1.00 98.25 84 GLU A N 1
ATOM 635 C CA . GLU A 1 84 ? -3.175 -4.097 -12.710 1.00 98.25 84 GLU A CA 1
ATOM 636 C C . GLU A 1 84 ? -2.092 -4.993 -12.085 1.00 98.25 84 GLU A C 1
ATOM 638 O O . GLU A 1 84 ? -2.415 -6.037 -11.511 1.00 98.25 84 GLU A O 1
ATOM 643 N N . ARG A 1 85 ? -0.813 -4.588 -12.125 1.00 98.06 85 ARG A N 1
ATOM 644 C CA . ARG A 1 85 ? 0.265 -5.280 -11.389 1.00 98.06 85 ARG A CA 1
ATOM 645 C C . ARG A 1 85 ? 0.005 -5.234 -9.883 1.00 98.06 85 ARG A C 1
ATOM 647 O O . ARG A 1 85 ? 0.038 -6.277 -9.235 1.00 98.06 85 ARG A O 1
ATOM 654 N N . VAL A 1 86 ? -0.330 -4.061 -9.341 1.00 98.12 86 VAL A N 1
ATOM 655 C CA . VAL A 1 86 ? -0.650 -3.894 -7.910 1.00 98.12 86 VAL A CA 1
ATOM 656 C C . VAL A 1 86 ? -1.894 -4.699 -7.518 1.00 98.12 86 VAL A C 1
ATOM 658 O O . VAL A 1 86 ? -1.891 -5.398 -6.505 1.00 98.12 86 VAL A O 1
ATOM 661 N N . ARG A 1 87 ? -2.945 -4.681 -8.346 1.00 98.19 87 ARG A N 1
ATOM 662 C CA . ARG A 1 87 ? -4.192 -5.424 -8.107 1.00 98.19 87 ARG A CA 1
ATOM 663 C C . ARG A 1 87 ? -3.961 -6.925 -7.976 1.00 98.19 87 ARG A C 1
ATOM 665 O O . ARG A 1 87 ? -4.570 -7.553 -7.114 1.00 98.19 87 ARG A O 1
ATOM 672 N N . LYS A 1 88 ? -3.073 -7.507 -8.787 1.00 98.38 88 LYS A N 1
ATOM 673 C CA . LYS A 1 88 ? -2.723 -8.936 -8.697 1.00 98.38 88 LYS A CA 1
ATOM 674 C C . LYS A 1 88 ? -2.089 -9.302 -7.355 1.00 98.38 88 LYS A C 1
ATOM 676 O O . LYS A 1 88 ? -2.367 -10.385 -6.852 1.00 98.38 88 LYS A O 1
ATOM 681 N N . LEU A 1 89 ? -1.291 -8.405 -6.774 1.00 98.25 89 LEU A N 1
ATOM 682 C CA . LEU A 1 89 ? -0.683 -8.602 -5.454 1.00 98.25 89 LEU A CA 1
ATOM 683 C C . LEU A 1 89 ? -1.704 -8.461 -4.319 1.00 98.25 89 LEU A C 1
ATOM 685 O O . LEU A 1 89 ? -1.608 -9.168 -3.322 1.00 98.25 89 LEU A O 1
ATOM 689 N N . ALA A 1 90 ? -2.681 -7.562 -4.469 1.00 97.75 90 ALA A N 1
ATOM 690 C CA . ALA A 1 90 ? -3.714 -7.320 -3.463 1.00 97.75 90 ALA A CA 1
ATOM 691 C C . ALA A 1 90 ? -4.848 -8.361 -3.477 1.00 97.75 90 ALA A C 1
ATOM 693 O O . ALA A 1 90 ? -5.452 -8.611 -2.439 1.00 97.75 90 ALA A O 1
ATOM 694 N N . ALA A 1 91 ? -5.128 -8.984 -4.626 1.00 97.44 91 ALA A N 1
ATOM 695 C CA . ALA A 1 91 ? -6.252 -9.907 -4.811 1.00 97.44 91 ALA A CA 1
ATOM 696 C C . ALA A 1 91 ? -6.376 -11.041 -3.765 1.00 97.44 91 ALA A C 1
ATOM 698 O O . ALA A 1 91 ? -7.505 -11.376 -3.426 1.00 97.44 91 ALA A O 1
ATOM 699 N N . PRO A 1 92 ? -5.292 -11.629 -3.219 1.00 97.12 92 PRO A N 1
ATOM 700 C CA . PRO A 1 92 ? -5.398 -12.655 -2.174 1.00 97.12 92 PRO A CA 1
ATOM 701 C C . PRO A 1 92 ? -5.922 -12.162 -0.813 1.00 97.12 92 PRO A C 1
ATOM 703 O O . PRO A 1 92 ? -6.155 -12.985 0.070 1.00 97.12 92 PRO A O 1
ATOM 706 N N . TYR A 1 93 ? -6.046 -10.846 -0.621 1.00 94.56 93 TYR A N 1
ATOM 707 C CA . TYR A 1 93 ? -6.456 -10.199 0.631 1.00 94.56 93 TYR A CA 1
ATOM 708 C C . TYR A 1 93 ? -7.863 -9.588 0.566 1.00 94.56 93 TYR A C 1
ATOM 710 O O . TYR A 1 93 ? -8.264 -8.909 1.508 1.00 94.56 93 TYR A O 1
ATOM 718 N N . MET A 1 94 ? -8.569 -9.775 -0.552 1.00 83.44 94 MET A N 1
ATOM 719 C CA . MET A 1 94 ? -9.897 -9.218 -0.826 1.00 83.44 94 MET A CA 1
ATOM 720 C C . MET A 1 94 ? -10.986 -10.287 -0.786 1.00 83.44 94 MET A C 1
ATOM 722 O O . MET A 1 94 ? -10.668 -11.470 -1.046 1.00 83.44 94 MET A O 1
#

Foldseek 3Di:
DVVCPPVDFDEAELVVADDPCSLVVLLVCLLRGQEYELEFDADQVLAGPLVSSLSSLVSNVVSVPPHYYHYDGPHDDDPVVSSVNSCVSCVVSD